Protein AF-A0A401U1S1-F1 (afdb_monomer_lite)

Secondary structure (DSSP, 8-state):
-EE---EE-PPPHHHHHHHHHHHHHHHHHHHHHTT-SS--HHHHHHHHHHHHHHHHHHHTTEE--HHHHTTEEEEEEE-TTSPEEEEEEEE-GGGSPPP------S----------------------------S----PPPHHHHHHHHHHHHHHHHHHHHH-GGGG-

Radius of gyration: 30.9 Å; chains: 1; bounding box: 84×48×68 Å

Sequence (169 aa):
MRRTYPHPVELSAEDQAALEAVQSEFDRLTEQHQTAEELPDDVDARFGELETEIDRLEAKRQAYDPADVARGGAFVVLNHDGAISIERGFIRPEDEKPHAATGHEGDAQAAKEEGEGGVEAAHDGEEEESASDKEGEDQRLSDMLIRDLTAHRTLGLRLNLSEQPEVAI

Organism: Chiloscyllium punctatum (NCBI:txid137246)

Structure (mmCIF, N/CA/C/O backbone):
data_AF-A0A401U1S1-F1
#
_entry.id   AF-A0A401U1S1-F1
#
loop_
_atom_site.group_PDB
_atom_site.id
_atom_site.type_symbol
_atom_site.label_atom_id
_atom_site.label_alt_id
_atom_site.label_comp_id
_atom_site.label_asym_id
_atom_site.label_entity_id
_atom_site.label_seq_id
_atom_site.pdbx_PDB_ins_code
_atom_site.Cartn_x
_atom_site.Cartn_y
_atom_site.Cartn_z
_atom_site.occupancy
_atom_site.B_iso_or_equiv
_atom_site.auth_seq_id
_atom_site.auth_comp_id
_atom_site.auth_asym_id
_atom_site.auth_atom_id
_atom_site.pdbx_PDB_model_num
ATOM 1 N N . MET A 1 1 ? 21.125 -4.341 -12.614 1.00 80.81 1 MET A N 1
ATOM 2 C CA . MET A 1 1 ? 19.650 -4.369 -12.536 1.00 80.81 1 MET A CA 1
ATOM 3 C C . MET A 1 1 ? 19.234 -3.132 -11.766 1.00 80.81 1 MET A C 1
ATOM 5 O O . MET A 1 1 ? 19.714 -2.954 -10.650 1.00 80.81 1 MET A O 1
ATOM 9 N N . ARG A 1 2 ? 18.452 -2.241 -12.376 1.00 89.50 2 ARG A N 1
ATOM 10 C CA . ARG A 1 2 ? 18.000 -0.995 -11.743 1.00 89.50 2 ARG A CA 1
ATOM 11 C C . ARG A 1 2 ? 16.660 -1.232 -11.048 1.00 89.50 2 ARG A C 1
ATOM 13 O O . ARG A 1 2 ? 15.823 -1.963 -11.573 1.00 89.50 2 ARG A O 1
ATOM 20 N N . ARG A 1 3 ? 16.450 -0.587 -9.897 1.00 91.75 3 ARG A N 1
ATOM 21 C CA . ARG A 1 3 ? 15.162 -0.579 -9.193 1.00 91.75 3 ARG A CA 1
ATOM 22 C C . ARG A 1 3 ? 14.408 0.726 -9.454 1.00 91.75 3 ARG A C 1
ATOM 24 O O . ARG A 1 3 ? 14.992 1.806 -9.358 1.00 91.75 3 ARG A O 1
ATOM 31 N N . THR A 1 4 ? 13.129 0.618 -9.783 1.00 92.25 4 THR A N 1
ATOM 32 C CA . THR A 1 4 ? 12.162 1.713 -9.858 1.00 92.25 4 THR A CA 1
ATOM 33 C C . THR A 1 4 ? 11.177 1.592 -8.704 1.00 92.25 4 THR A C 1
ATOM 35 O O . THR A 1 4 ? 10.892 0.497 -8.215 1.00 92.25 4 THR A O 1
ATOM 38 N N . TYR A 1 5 ? 10.685 2.734 -8.242 1.00 91.62 5 TYR A N 1
ATOM 39 C CA . TYR A 1 5 ? 9.745 2.824 -7.133 1.00 91.62 5 TYR A CA 1
ATOM 40 C C . TYR A 1 5 ? 8.442 3.435 -7.640 1.00 91.62 5 TYR A C 1
ATOM 42 O O . TYR A 1 5 ? 8.482 4.231 -8.587 1.00 91.62 5 TYR A O 1
ATOM 50 N N . PRO A 1 6 ? 7.296 3.061 -7.051 1.00 92.94 6 PRO A N 1
ATOM 51 C CA . PRO A 1 6 ? 6.063 3.759 -7.340 1.00 92.94 6 PRO A CA 1
ATOM 52 C C . PRO A 1 6 ? 6.195 5.206 -6.858 1.00 92.94 6 PRO A C 1
ATOM 54 O O . PRO A 1 6 ? 6.953 5.505 -5.931 1.00 92.94 6 PRO A O 1
ATOM 57 N N . HIS A 1 7 ? 5.491 6.101 -7.529 1.00 91.81 7 HIS A N 1
ATOM 58 C CA . HIS A 1 7 ? 5.422 7.504 -7.172 1.00 91.81 7 HIS A CA 1
ATOM 59 C C . HIS A 1 7 ? 3.987 7.870 -6.788 1.00 91.81 7 HIS A C 1
ATOM 61 O O . HIS A 1 7 ? 3.042 7.230 -7.266 1.00 91.81 7 HIS A O 1
ATOM 67 N N . PRO A 1 8 ? 3.818 8.908 -5.951 1.00 93.31 8 PRO A N 1
ATOM 68 C CA . PRO A 1 8 ? 2.505 9.437 -5.636 1.00 93.31 8 PRO A CA 1
ATOM 69 C C . PRO A 1 8 ? 1.789 9.903 -6.908 1.00 93.31 8 PRO A C 1
ATOM 71 O O . PRO A 1 8 ? 2.349 10.676 -7.688 1.00 93.31 8 PRO A O 1
ATOM 74 N N . VAL A 1 9 ? 0.554 9.451 -7.094 1.00 94.19 9 VAL A N 1
ATOM 75 C CA . VAL A 1 9 ? -0.356 9.891 -8.152 1.00 94.19 9 VAL A CA 1
ATOM 76 C C . VAL A 1 9 ? -1.688 10.314 -7.553 1.00 94.19 9 VAL A C 1
ATOM 78 O O . VAL A 1 9 ? -2.118 9.806 -6.515 1.00 94.19 9 VAL A O 1
ATOM 81 N N . GLU A 1 10 ? -2.342 11.265 -8.211 1.00 91.75 10 GLU A N 1
ATOM 82 C CA . GLU A 1 10 ? -3.683 11.687 -7.826 1.00 91.75 10 GLU A CA 1
ATOM 83 C C . GLU A 1 10 ? -4.693 10.581 -8.139 1.00 91.75 10 GLU A C 1
ATOM 85 O O . GLU A 1 10 ? -4.621 9.921 -9.181 1.00 91.75 10 GLU A O 1
ATOM 90 N N . LEU A 1 11 ? -5.642 10.379 -7.225 1.00 91.06 11 LEU A N 1
ATOM 91 C CA . LEU A 1 11 ? -6.766 9.484 -7.470 1.00 91.06 11 LEU A CA 1
ATOM 92 C C . LEU A 1 11 ? -7.674 10.069 -8.547 1.00 91.06 11 LEU A C 1
ATOM 94 O O . LEU A 1 11 ? -7.815 11.285 -8.687 1.00 91.06 11 LEU A O 1
ATOM 98 N N . SER A 1 12 ? -8.341 9.182 -9.282 1.00 92.94 12 SER A N 1
ATOM 99 C CA . SER A 1 12 ? -9.442 9.603 -10.138 1.00 92.94 12 SER A CA 1
ATOM 100 C C . SER A 1 12 ? -10.557 10.221 -9.284 1.00 92.94 12 SER A C 1
ATOM 102 O O . SER A 1 12 ? -10.719 9.877 -8.114 1.00 92.94 12 SER A O 1
ATOM 104 N N . ALA A 1 13 ? -11.358 11.120 -9.863 1.00 93.50 13 ALA A N 1
ATOM 105 C CA . ALA A 1 13 ? -12.476 11.731 -9.139 1.00 93.50 13 ALA A CA 1
ATOM 106 C C . ALA A 1 13 ? -13.481 10.685 -8.617 1.00 93.50 13 ALA A C 1
ATOM 108 O O . ALA A 1 13 ? -14.077 10.875 -7.561 1.00 93.50 13 ALA A O 1
ATOM 109 N N . GLU A 1 14 ? -13.645 9.577 -9.345 1.00 93.12 14 GLU A N 1
ATOM 110 C CA . GLU A 1 14 ? -14.484 8.451 -8.934 1.00 93.12 1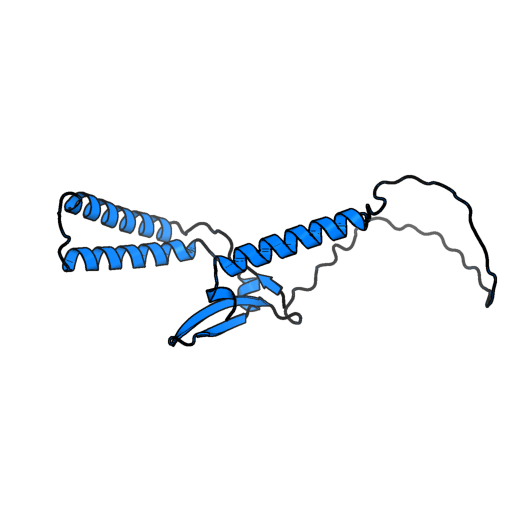4 GLU A CA 1
ATOM 111 C C . GLU A 1 14 ? -13.886 7.714 -7.729 1.00 93.12 14 GLU A C 1
ATOM 113 O O . GLU A 1 14 ? -14.579 7.519 -6.734 1.00 93.12 14 GLU A O 1
ATOM 118 N N . ASP A 1 15 ? -12.594 7.371 -7.777 1.00 93.00 15 ASP A N 1
ATOM 119 C CA . ASP A 1 15 ? -11.911 6.693 -6.668 1.00 93.00 15 ASP A CA 1
ATOM 120 C C . ASP A 1 15 ? -11.824 7.578 -5.419 1.00 93.00 15 ASP A C 1
ATOM 122 O O . ASP A 1 15 ? -11.950 7.084 -4.302 1.00 93.00 15 ASP A O 1
ATOM 126 N N . GLN A 1 16 ? -11.632 8.886 -5.597 1.00 94.25 16 GLN A N 1
ATOM 127 C CA . GLN A 1 16 ? -11.606 9.849 -4.501 1.00 94.25 16 GLN A CA 1
ATOM 128 C C . GLN A 1 16 ? -12.983 9.960 -3.829 1.00 94.25 16 GLN A C 1
ATOM 130 O O . GLN A 1 16 ? -13.066 9.904 -2.606 1.00 94.25 16 GLN A O 1
ATOM 135 N N . ALA A 1 17 ? -14.067 10.042 -4.609 1.00 95.69 17 ALA A N 1
ATOM 136 C CA . ALA A 1 17 ? -15.426 10.053 -4.065 1.00 95.69 17 ALA A CA 1
ATOM 137 C C . ALA A 1 17 ? -15.784 8.727 -3.370 1.00 95.69 17 ALA A C 1
ATOM 139 O O . ALA A 1 17 ? -16.460 8.731 -2.342 1.00 95.69 17 ALA A O 1
ATOM 140 N N . ALA A 1 18 ? -15.318 7.596 -3.908 1.00 94.62 18 ALA A N 1
ATOM 141 C CA . ALA A 1 18 ? -15.475 6.294 -3.268 1.00 94.62 18 ALA A CA 1
ATOM 142 C C . ALA A 1 18 ? -14.726 6.235 -1.929 1.00 94.62 18 ALA A C 1
ATOM 144 O O . ALA A 1 18 ? -15.303 5.806 -0.934 1.00 94.62 18 ALA A O 1
ATOM 145 N N . LEU A 1 19 ? -13.481 6.721 -1.883 1.00 95.06 19 LEU A N 1
ATOM 146 C CA . LEU A 1 19 ? -12.675 6.757 -0.662 1.00 95.06 19 LEU A CA 1
ATOM 147 C C . LEU A 1 19 ? -13.350 7.606 0.419 1.00 95.06 19 LEU A C 1
ATOM 149 O O . LEU A 1 19 ? -13.498 7.150 1.547 1.00 95.06 19 LEU A O 1
ATOM 153 N N . GLU A 1 20 ? -13.818 8.802 0.062 1.00 96.56 20 GLU A N 1
ATOM 154 C CA . GLU A 1 20 ? -14.537 9.690 0.983 1.00 96.56 20 GLU A CA 1
ATOM 155 C C . GLU A 1 20 ? -15.833 9.055 1.509 1.00 96.56 20 GLU A C 1
ATOM 157 O O . GLU A 1 20 ? -16.157 9.192 2.688 1.00 96.56 20 GLU A O 1
ATOM 162 N N . ALA A 1 21 ? -16.566 8.324 0.664 1.00 96.69 21 ALA A N 1
ATOM 163 C CA . ALA A 1 21 ? -17.776 7.624 1.082 1.00 96.69 21 ALA A CA 1
ATOM 164 C C . ALA A 1 21 ? -17.479 6.506 2.096 1.00 96.69 21 ALA A C 1
ATOM 166 O O . ALA A 1 21 ? -18.169 6.409 3.112 1.00 96.69 21 ALA A O 1
ATOM 167 N N . VAL A 1 22 ? -16.447 5.693 1.844 1.00 96.56 22 VAL A N 1
ATOM 168 C CA . VAL A 1 22 ? -16.039 4.601 2.744 1.00 96.56 22 VAL A CA 1
ATOM 169 C C . VAL A 1 22 ? -15.484 5.160 4.058 1.00 96.56 22 VAL A C 1
ATOM 171 O O . VAL A 1 22 ? -15.864 4.688 5.127 1.00 96.56 22 VAL A O 1
ATOM 174 N N . GLN A 1 23 ? -14.667 6.216 4.001 1.00 96.31 23 GLN A N 1
ATOM 175 C CA . GLN A 1 23 ? -14.166 6.914 5.191 1.00 96.31 23 GLN A CA 1
ATOM 176 C C . GLN A 1 23 ? -15.309 7.497 6.026 1.00 96.31 23 GLN A C 1
ATOM 178 O O . GLN A 1 23 ? -15.344 7.308 7.237 1.00 96.31 23 GLN A O 1
ATOM 183 N N . SER A 1 24 ? -16.304 8.121 5.392 1.00 96.81 24 SER A N 1
ATOM 184 C CA . SER A 1 24 ? -17.466 8.640 6.114 1.00 96.81 24 SER A CA 1
ATOM 185 C C . SER A 1 24 ? -18.290 7.536 6.789 1.00 96.81 24 SER A C 1
ATOM 187 O O . SER A 1 24 ? -18.860 7.779 7.855 1.00 96.81 24 SER A O 1
ATOM 189 N N . GLU A 1 25 ? -18.391 6.344 6.191 1.00 95.31 25 GLU A N 1
ATOM 190 C CA . GLU A 1 25 ? -19.045 5.196 6.833 1.00 95.31 25 GLU A CA 1
ATOM 191 C C . GLU A 1 25 ? -18.235 4.701 8.037 1.00 95.31 25 GLU A C 1
ATOM 193 O O . GLU A 1 25 ? -18.818 4.485 9.103 1.00 95.31 25 GLU A O 1
ATOM 198 N N . PHE A 1 26 ? -16.912 4.591 7.887 1.00 95.00 26 PHE A N 1
ATOM 199 C CA . PHE A 1 26 ? -15.986 4.211 8.954 1.00 95.00 26 PHE A CA 1
ATOM 200 C C . PHE A 1 26 ? -16.060 5.183 10.139 1.00 95.00 26 PHE A C 1
ATOM 202 O O . PHE A 1 26 ? -16.231 4.757 11.283 1.00 95.00 26 PHE A O 1
ATOM 209 N N . ASP A 1 27 ? -16.025 6.489 9.876 1.00 96.12 27 ASP A N 1
ATOM 210 C CA . ASP A 1 27 ? -16.131 7.531 10.901 1.00 96.12 27 ASP A CA 1
ATOM 211 C C . ASP A 1 27 ? -17.479 7.455 11.626 1.00 96.12 27 ASP A C 1
ATOM 213 O O . ASP A 1 27 ? -17.541 7.474 12.857 1.00 96.12 27 ASP A O 1
ATOM 217 N N . ARG A 1 28 ? -18.578 7.280 10.880 1.00 95.19 28 ARG A N 1
ATOM 218 C CA . ARG A 1 28 ? -19.915 7.134 11.469 1.00 95.19 28 ARG A CA 1
ATOM 219 C C . ARG A 1 28 ? -20.004 5.904 12.370 1.00 95.19 28 ARG A C 1
ATOM 221 O O . ARG A 1 28 ? -20.633 5.964 13.426 1.00 95.19 28 ARG A O 1
ATOM 228 N N . LEU A 1 29 ? -19.432 4.782 11.939 1.00 93.31 29 LEU A N 1
ATOM 229 C CA . LEU A 1 29 ? -19.414 3.553 12.728 1.00 93.31 29 LEU A CA 1
ATOM 230 C C . LEU A 1 29 ? -18.554 3.736 13.986 1.00 93.31 29 LEU A C 1
ATOM 232 O O . LEU A 1 29 ? -18.957 3.329 15.075 1.00 93.31 29 LEU A O 1
ATOM 236 N N . THR A 1 30 ? -17.430 4.443 13.860 1.00 93.75 30 THR A N 1
ATOM 237 C CA . THR A 1 30 ? -16.550 4.799 14.981 1.00 93.75 30 THR A CA 1
ATOM 238 C C . THR A 1 30 ? -17.298 5.627 16.020 1.00 93.75 30 THR A C 1
ATOM 240 O O . THR A 1 30 ? -17.307 5.273 17.196 1.00 93.75 30 THR A O 1
ATOM 243 N N . GLU A 1 31 ? -18.009 6.678 15.609 1.00 94.06 31 GLU A N 1
ATOM 244 C CA . GLU A 1 31 ? -18.791 7.521 16.523 1.00 94.06 31 GLU A CA 1
ATOM 245 C C . GLU A 1 31 ? -19.886 6.746 17.270 1.00 94.06 31 GLU A C 1
ATOM 247 O O . GLU A 1 31 ? -20.154 7.023 18.444 1.00 94.06 31 GLU A O 1
ATOM 252 N N . GLN A 1 32 ? -20.517 5.770 16.608 1.00 91.50 32 GLN A N 1
ATOM 253 C CA . GLN A 1 32 ? -21.564 4.931 17.201 1.00 91.50 32 GLN A CA 1
ATOM 254 C C . GLN A 1 32 ? -21.022 3.983 18.273 1.00 91.50 32 GLN A C 1
ATOM 256 O O . GLN A 1 32 ? -21.730 3.687 19.238 1.00 91.50 32 GLN A O 1
ATOM 261 N N . HIS A 1 33 ? -19.773 3.538 18.126 1.00 90.62 33 HIS A N 1
ATOM 262 C CA . HIS A 1 33 ? -19.159 2.534 18.993 1.00 90.62 33 HIS A CA 1
ATOM 263 C C . HIS A 1 33 ? -18.038 3.079 19.889 1.00 90.62 33 HIS A C 1
ATOM 265 O O . HIS A 1 33 ? -17.497 2.333 20.698 1.00 90.62 33 HIS A O 1
ATOM 271 N N . GLN A 1 34 ? -17.755 4.385 19.855 1.00 89.50 34 GLN A N 1
ATOM 272 C CA . GLN A 1 34 ? -16.687 5.017 20.646 1.00 89.50 34 GLN A CA 1
ATOM 273 C C . GLN A 1 34 ? -16.827 4.843 22.170 1.00 89.50 34 GLN A C 1
ATOM 275 O O . GLN A 1 34 ? -15.840 4.917 22.895 1.00 89.50 34 GLN A O 1
ATOM 280 N N . THR A 1 35 ? -18.053 4.668 22.676 1.00 88.88 35 THR A N 1
ATOM 281 C CA . THR A 1 35 ? -18.328 4.473 24.112 1.00 88.88 35 THR A CA 1
ATOM 282 C C . THR A 1 35 ? -18.546 3.011 24.486 1.00 88.88 35 THR A C 1
ATOM 284 O O . THR A 1 35 ? -18.827 2.726 25.649 1.00 88.88 35 THR A O 1
ATOM 287 N N . ALA A 1 36 ? -18.508 2.097 23.517 1.00 85.69 36 ALA A N 1
ATOM 288 C CA . ALA A 1 36 ? -18.648 0.678 23.796 1.00 85.69 36 ALA A CA 1
ATOM 289 C C . ALA A 1 36 ? -17.364 0.171 24.470 1.00 85.69 36 ALA A C 1
ATOM 291 O O . ALA A 1 36 ? -16.265 0.466 24.012 1.00 85.69 36 ALA A O 1
ATOM 292 N N . GLU A 1 37 ? -17.500 -0.579 25.567 1.00 83.94 37 GLU A N 1
ATOM 293 C CA . GLU A 1 37 ? -16.348 -1.217 26.228 1.00 83.94 37 GLU A CA 1
ATOM 294 C C . GLU A 1 37 ? -15.757 -2.351 25.374 1.00 83.94 37 GLU A C 1
ATOM 296 O O . GLU A 1 37 ? -14.565 -2.633 25.463 1.00 83.94 37 GLU A O 1
ATOM 301 N N . GLU A 1 38 ? -16.583 -2.971 24.529 1.00 87.00 38 GLU A N 1
ATOM 302 C CA . GLU A 1 38 ? -16.216 -4.042 23.606 1.00 87.00 38 GLU A CA 1
ATOM 303 C C . GLU A 1 38 ? -17.058 -3.913 22.329 1.00 87.00 38 GLU A C 1
ATOM 305 O O . GLU A 1 38 ? -18.251 -3.585 22.393 1.00 87.00 38 GLU A O 1
ATOM 310 N N . LEU A 1 39 ? -16.437 -4.135 21.167 1.00 87.31 39 LEU A N 1
ATOM 311 C CA . LEU A 1 39 ? -17.146 -4.140 19.892 1.00 87.31 39 LEU A CA 1
ATOM 312 C C . LEU A 1 39 ? -17.806 -5.504 19.661 1.00 87.31 39 LEU A C 1
ATOM 314 O O . LEU A 1 39 ? -17.151 -6.529 19.827 1.00 87.31 39 LEU A O 1
ATOM 318 N N . PRO A 1 40 ? -19.081 -5.537 19.243 1.00 91.94 40 PRO A N 1
ATOM 319 C CA . PRO A 1 40 ? -19.687 -6.757 18.725 1.00 91.94 40 PRO A CA 1
ATOM 320 C C . PRO A 1 40 ? -18.906 -7.309 17.518 1.00 91.94 40 PRO A C 1
ATOM 322 O O . PRO A 1 40 ? -18.476 -6.530 16.666 1.00 91.94 40 PRO A O 1
ATOM 325 N N . ASP A 1 41 ? -18.781 -8.637 17.409 1.00 91.31 41 ASP A N 1
ATOM 326 C CA . ASP A 1 41 ? -18.035 -9.312 16.327 1.00 91.31 41 ASP A CA 1
ATOM 327 C C . ASP A 1 41 ? -18.480 -8.878 14.916 1.00 91.31 41 ASP A C 1
ATOM 329 O O . ASP A 1 41 ? -17.675 -8.800 13.989 1.00 91.31 41 ASP A O 1
ATOM 333 N N . ASP A 1 42 ? -19.772 -8.593 14.729 1.00 91.06 42 ASP A N 1
ATOM 334 C CA . ASP A 1 42 ? -20.318 -8.123 13.456 1.00 91.06 42 ASP A CA 1
ATOM 335 C C . ASP A 1 42 ? -19.860 -6.704 13.110 1.00 91.06 42 ASP A C 1
ATOM 337 O O . ASP A 1 42 ? -19.654 -6.391 11.939 1.00 91.06 42 ASP A O 1
ATOM 341 N N . VAL A 1 43 ? -19.669 -5.853 14.116 1.00 92.62 43 VAL A N 1
ATOM 342 C CA . VAL A 1 43 ? -19.178 -4.485 13.938 1.00 92.62 43 VAL A CA 1
ATOM 343 C C . VAL A 1 43 ? -17.675 -4.495 13.668 1.00 92.62 43 VAL A C 1
ATOM 345 O O . VAL A 1 43 ? -17.228 -3.801 12.758 1.00 92.62 43 VAL A O 1
ATOM 348 N N . ASP A 1 44 ? -16.913 -5.315 14.394 1.00 93.62 44 ASP A N 1
ATOM 349 C CA . ASP A 1 44 ? -15.473 -5.505 14.168 1.00 93.62 44 ASP A CA 1
ATOM 350 C C . ASP A 1 44 ? -15.185 -6.013 12.744 1.00 93.62 44 ASP A C 1
ATOM 352 O O . ASP A 1 44 ? -14.388 -5.429 12.009 1.00 93.62 44 ASP A O 1
ATOM 356 N N . ALA A 1 45 ? -15.941 -7.017 12.283 1.00 95.00 45 ALA A N 1
ATOM 357 C CA . ALA A 1 45 ? -15.839 -7.507 10.910 1.00 95.00 45 ALA A CA 1
ATOM 358 C C . ALA A 1 45 ? -16.130 -6.408 9.872 1.00 95.00 45 ALA A C 1
ATOM 360 O O . ALA A 1 45 ? -15.445 -6.318 8.851 1.00 95.00 45 ALA A O 1
ATOM 361 N N . ARG A 1 46 ? -17.122 -5.544 10.131 1.00 95.12 46 ARG A N 1
ATOM 362 C CA . ARG A 1 46 ? -17.448 -4.418 9.242 1.00 95.12 46 ARG A CA 1
ATOM 363 C C . ARG A 1 46 ? -16.354 -3.358 9.226 1.00 95.12 46 ARG A C 1
ATOM 365 O O . ARG A 1 46 ? -16.084 -2.820 8.156 1.00 95.12 46 ARG A O 1
ATOM 372 N N . PHE A 1 47 ? -15.699 -3.086 10.352 1.00 95.56 47 PHE A N 1
ATOM 373 C CA . PHE A 1 47 ? -14.515 -2.227 10.373 1.00 95.56 47 PHE A CA 1
ATOM 374 C C . PHE A 1 47 ? -13.403 -2.793 9.492 1.00 95.56 47 PHE A C 1
ATOM 376 O O . PHE A 1 47 ? -12.924 -2.081 8.614 1.00 95.56 47 PHE A O 1
ATOM 383 N N . GLY A 1 48 ? -13.088 -4.083 9.625 1.00 95.62 48 GLY A N 1
ATOM 384 C CA . GLY A 1 48 ? -12.073 -4.726 8.786 1.00 95.62 48 GLY A CA 1
ATOM 385 C C . GLY A 1 48 ? -12.403 -4.696 7.286 1.00 95.62 48 GLY A C 1
ATOM 386 O O . GLY A 1 48 ? -11.513 -4.499 6.455 1.00 95.62 48 GLY A O 1
ATOM 387 N N . GLU A 1 49 ? -13.680 -4.844 6.911 1.00 96.81 49 GLU A N 1
ATOM 388 C CA . GLU A 1 49 ? -14.131 -4.681 5.518 1.00 96.81 49 GLU A CA 1
ATOM 389 C C . GLU A 1 49 ? -13.887 -3.255 4.997 1.00 96.81 49 GLU A C 1
ATOM 391 O O . GLU A 1 49 ? -13.378 -3.084 3.886 1.00 96.81 49 GLU A O 1
ATOM 396 N N . LEU A 1 50 ? -14.238 -2.238 5.792 1.00 96.00 50 LEU A N 1
ATOM 397 C CA . LEU A 1 50 ? -14.062 -0.831 5.428 1.00 96.00 50 LEU A CA 1
ATOM 398 C C . LEU A 1 50 ? -12.579 -0.456 5.334 1.00 96.00 50 LEU A C 1
ATOM 400 O O . LEU A 1 50 ? -12.185 0.178 4.359 1.00 96.00 50 LEU A O 1
ATOM 404 N N . GLU A 1 51 ? -11.751 -0.893 6.284 1.00 96.62 51 GLU A N 1
ATOM 405 C CA . GLU A 1 51 ? -10.295 -0.695 6.259 1.00 96.62 51 GLU A CA 1
ATOM 406 C C . GLU A 1 51 ? -9.669 -1.328 5.018 1.00 96.62 51 GLU A C 1
ATOM 408 O O . GLU A 1 51 ? -8.908 -0.677 4.306 1.00 96.62 51 GLU A O 1
ATOM 413 N N . THR A 1 52 ? -10.059 -2.562 4.688 1.00 96.25 52 THR A N 1
ATOM 414 C CA . THR A 1 52 ? -9.559 -3.253 3.491 1.00 96.25 52 THR A CA 1
ATOM 415 C C . THR A 1 52 ? -9.895 -2.485 2.210 1.00 96.25 52 THR A C 1
ATOM 417 O O . THR A 1 52 ? -9.075 -2.409 1.290 1.00 96.25 52 THR A O 1
ATOM 420 N N . GLU A 1 53 ? -11.100 -1.918 2.115 1.00 95.88 53 GLU A N 1
ATOM 421 C CA . GLU A 1 53 ? -11.496 -1.136 0.942 1.00 95.88 53 GLU A CA 1
ATOM 422 C C . GLU A 1 53 ? -10.808 0.241 0.909 1.00 95.88 53 GLU A C 1
ATOM 424 O O . GLU A 1 53 ? -10.392 0.678 -0.168 1.00 95.88 53 GLU A O 1
ATOM 429 N N . ILE A 1 54 ? -10.605 0.891 2.063 1.00 96.00 54 ILE A N 1
ATOM 430 C CA . ILE A 1 54 ? -9.792 2.115 2.182 1.00 96.00 54 ILE A CA 1
ATOM 431 C C . ILE A 1 54 ? -8.371 1.838 1.692 1.00 96.00 54 ILE A C 1
ATOM 433 O O . ILE A 1 54 ? -7.913 2.509 0.769 1.00 96.00 54 ILE A O 1
ATOM 437 N N . ASP A 1 55 ? -7.712 0.805 2.214 1.00 95.50 55 ASP A N 1
ATOM 438 C CA . ASP A 1 55 ? -6.353 0.416 1.830 1.00 95.50 55 ASP A CA 1
ATOM 439 C C . ASP A 1 55 ? -6.252 0.123 0.332 1.00 95.50 55 ASP A C 1
ATOM 441 O O . ASP A 1 55 ? -5.300 0.525 -0.343 1.00 95.50 55 ASP A O 1
ATOM 445 N N . ARG A 1 56 ? -7.260 -0.551 -0.232 1.00 94.56 56 ARG A N 1
ATOM 446 C CA . ARG A 1 56 ? -7.330 -0.830 -1.668 1.00 94.56 56 ARG A CA 1
ATOM 447 C C . ARG A 1 56 ? -7.389 0.451 -2.499 1.00 94.56 56 ARG A C 1
ATOM 449 O O . ARG A 1 56 ? -6.771 0.511 -3.568 1.00 94.56 56 ARG A O 1
ATOM 456 N N . LEU A 1 57 ? -8.160 1.443 -2.062 1.00 93.81 57 LEU A N 1
ATOM 457 C CA . LEU A 1 57 ? -8.277 2.731 -2.742 1.00 93.81 57 LEU A CA 1
ATOM 458 C C . LEU A 1 57 ? -7.015 3.576 -2.545 1.00 93.81 57 LEU A C 1
ATOM 460 O O . LEU A 1 57 ? -6.507 4.139 -3.514 1.00 93.81 57 LEU A O 1
ATOM 464 N N . GLU A 1 58 ? -6.444 3.604 -1.343 1.00 93.69 58 GLU A N 1
ATOM 465 C CA . GLU A 1 58 ? -5.196 4.312 -1.060 1.00 93.69 58 GLU A CA 1
ATOM 466 C C . GLU A 1 58 ? -3.999 3.713 -1.801 1.00 93.69 58 GLU A C 1
ATOM 468 O O . GLU A 1 58 ? -3.151 4.457 -2.293 1.00 93.69 58 GLU A O 1
ATOM 473 N N . ALA A 1 59 ? -3.959 2.394 -2.003 1.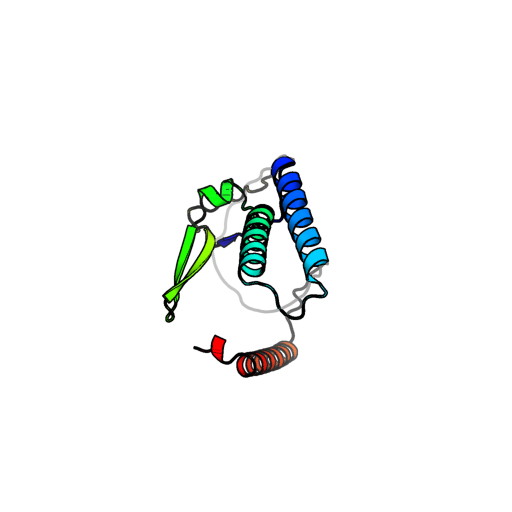00 91.94 59 ALA A N 1
ATOM 474 C CA . ALA A 1 59 ? -2.925 1.742 -2.803 1.00 91.94 59 ALA A CA 1
ATOM 475 C C . ALA A 1 59 ? -2.865 2.279 -4.246 1.00 91.94 59 ALA A C 1
ATOM 477 O O . ALA A 1 59 ? -1.792 2.295 -4.851 1.00 91.94 59 ALA A O 1
ATOM 478 N N . LYS A 1 60 ? -3.982 2.782 -4.796 1.00 92.00 60 LYS A N 1
ATOM 479 C CA . LYS A 1 60 ? -4.013 3.411 -6.129 1.00 92.00 60 LYS A CA 1
ATOM 480 C C . LYS A 1 60 ? -3.305 4.770 -6.172 1.00 92.00 60 LYS A C 1
ATOM 482 O O . LYS A 1 60 ? -2.958 5.215 -7.261 1.00 92.00 60 LYS A O 1
ATOM 487 N N . ARG A 1 61 ? -3.043 5.410 -5.022 1.00 92.88 61 ARG A N 1
ATOM 488 C CA . ARG A 1 61 ? -2.234 6.645 -4.930 1.00 92.88 61 ARG A CA 1
ATOM 489 C C . ARG A 1 61 ? -0.755 6.408 -5.201 1.00 92.88 61 ARG A C 1
ATOM 491 O O . ARG A 1 61 ? -0.003 7.369 -5.285 1.00 92.88 61 ARG A O 1
ATOM 498 N N . GLN A 1 62 ? -0.316 5.158 -5.310 1.00 93.06 62 GLN A N 1
ATOM 499 C CA . GLN A 1 62 ? 1.059 4.802 -5.630 1.00 93.06 62 GLN A CA 1
ATOM 500 C C . GLN A 1 62 ? 1.073 4.052 -6.960 1.00 93.06 62 GLN A C 1
ATOM 502 O O . GLN A 1 62 ? 0.596 2.922 -7.052 1.00 93.06 62 GLN A O 1
ATOM 507 N N . ALA A 1 63 ? 1.638 4.663 -8.001 1.00 92.12 63 ALA A N 1
ATOM 508 C CA . ALA A 1 63 ? 1.692 4.058 -9.329 1.00 92.12 63 ALA A CA 1
ATOM 509 C C . ALA A 1 63 ? 3.112 4.029 -9.891 1.00 92.12 63 ALA A C 1
ATOM 511 O O . ALA A 1 63 ? 3.959 4.861 -9.579 1.00 92.12 63 ALA A O 1
ATOM 512 N N . TYR A 1 64 ? 3.377 3.042 -10.741 1.00 91.12 64 TYR A N 1
ATOM 513 C CA . TYR A 1 64 ? 4.595 2.979 -11.543 1.00 91.12 64 TYR A CA 1
ATOM 514 C C . TYR A 1 64 ? 4.364 3.665 -12.891 1.00 91.12 64 TYR A C 1
ATOM 516 O O . TYR A 1 64 ? 3.246 3.659 -13.408 1.00 91.12 64 TYR A O 1
ATOM 524 N N . ASP A 1 65 ? 5.427 4.206 -13.495 1.00 89.44 65 ASP A N 1
ATOM 525 C CA . ASP A 1 65 ? 5.360 4.701 -14.873 1.00 89.44 65 ASP A CA 1
ATOM 526 C C . ASP A 1 65 ? 4.941 3.534 -15.794 1.00 89.44 65 ASP A C 1
ATOM 528 O O . ASP A 1 65 ? 5.564 2.467 -15.734 1.00 89.44 65 ASP A O 1
ATOM 532 N N . PRO A 1 66 ? 3.915 3.690 -16.653 1.00 89.38 66 PRO A N 1
ATOM 533 C CA . PRO A 1 66 ? 3.473 2.637 -17.568 1.00 89.38 66 PRO A CA 1
ATOM 534 C C . PRO A 1 66 ? 4.601 2.052 -18.428 1.00 89.38 66 PRO A C 1
ATOM 536 O O . PRO A 1 66 ? 4.623 0.854 -18.714 1.00 89.38 66 PRO A O 1
ATOM 539 N N . ALA A 1 67 ? 5.574 2.879 -18.817 1.00 88.69 67 ALA A N 1
ATOM 540 C CA . ALA A 1 67 ? 6.743 2.435 -19.553 1.00 88.69 67 ALA A CA 1
ATOM 541 C C . ALA A 1 67 ? 7.649 1.546 -18.692 1.00 88.69 67 ALA A C 1
ATOM 543 O O . ALA A 1 67 ? 8.285 0.644 -19.233 1.00 88.69 67 ALA A O 1
ATOM 544 N N . ASP A 1 68 ? 7.747 1.798 -17.390 1.00 89.12 68 ASP A N 1
ATOM 545 C CA . ASP A 1 68 ? 8.528 0.974 -16.466 1.00 89.12 68 ASP A CA 1
ATOM 546 C C . ASP A 1 68 ? 7.789 -0.318 -16.116 1.00 89.12 68 ASP A C 1
ATOM 548 O O . ASP A 1 68 ? 8.431 -1.357 -16.019 1.00 89.12 68 ASP A O 1
ATOM 552 N N . VAL A 1 69 ? 6.455 -0.301 -16.033 1.00 89.44 69 VAL A N 1
ATOM 553 C CA . VAL A 1 69 ? 5.637 -1.519 -15.877 1.00 89.44 69 VAL A CA 1
ATOM 554 C C . VAL A 1 69 ? 5.817 -2.464 -17.066 1.00 89.44 69 VAL A C 1
ATOM 556 O O . VAL A 1 69 ? 5.972 -3.664 -16.870 1.00 89.44 69 VAL A O 1
ATOM 559 N N . ALA A 1 70 ? 5.859 -1.938 -18.294 1.00 89.56 70 ALA A N 1
ATOM 560 C CA . ALA A 1 70 ? 6.005 -2.749 -19.506 1.00 89.56 70 ALA A CA 1
ATOM 561 C C . ALA A 1 70 ? 7.340 -3.518 -19.595 1.00 89.56 70 ALA A C 1
ATOM 563 O O . ALA A 1 70 ? 7.429 -4.504 -20.323 1.00 89.56 70 ALA A O 1
ATOM 564 N N . ARG A 1 71 ? 8.376 -3.057 -18.885 1.00 89.62 71 ARG A N 1
ATOM 565 C CA . ARG A 1 71 ? 9.736 -3.634 -18.889 1.00 89.62 71 ARG A CA 1
ATOM 566 C C . ARG A 1 71 ? 10.155 -4.198 -17.527 1.00 89.62 71 ARG A C 1
ATOM 568 O O . ARG A 1 71 ? 11.213 -4.805 -17.396 1.00 89.62 71 ARG A O 1
ATOM 575 N N . GLY A 1 72 ? 9.366 -3.929 -16.495 1.00 90.25 72 GLY A N 1
ATOM 576 C CA . GLY A 1 72 ? 9.678 -4.238 -15.112 1.00 90.25 72 GLY A CA 1
ATOM 577 C C . GLY A 1 72 ? 9.354 -5.683 -14.769 1.00 90.25 72 GLY A C 1
ATOM 578 O O . GLY A 1 72 ? 8.310 -6.219 -15.130 1.00 90.25 72 GLY A O 1
ATOM 579 N N . GLY A 1 73 ? 10.252 -6.306 -14.020 1.00 92.44 73 GLY A N 1
ATOM 580 C CA . GLY A 1 73 ? 10.037 -7.581 -13.357 1.00 92.44 73 GLY A CA 1
ATOM 581 C C . GLY A 1 73 ? 9.670 -7.418 -11.882 1.00 92.44 73 GLY A C 1
ATOM 582 O O . GLY A 1 73 ? 9.753 -6.333 -11.291 1.00 92.44 73 GLY A O 1
ATOM 583 N N . ALA A 1 74 ? 9.304 -8.548 -11.283 1.00 94.12 74 ALA A N 1
ATOM 584 C CA . ALA A 1 74 ? 9.117 -8.697 -9.850 1.00 94.12 74 ALA A CA 1
ATOM 585 C C . ALA A 1 74 ? 9.839 -9.954 -9.352 1.00 94.12 74 ALA A C 1
ATOM 587 O O . ALA A 1 74 ? 9.899 -10.960 -10.062 1.00 94.12 74 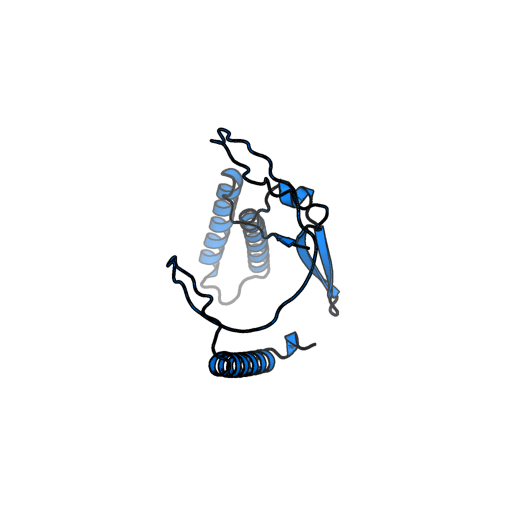ALA A O 1
ATOM 588 N N . PHE A 1 75 ? 10.356 -9.897 -8.129 1.00 92.31 75 PHE A N 1
ATOM 589 C CA . PHE A 1 75 ? 10.806 -11.067 -7.389 1.00 92.31 75 PHE A CA 1
ATOM 590 C C . PHE A 1 75 ? 9.702 -11.500 -6.436 1.00 92.31 75 PHE A C 1
ATOM 592 O O . PHE A 1 75 ? 9.125 -10.681 -5.723 1.00 92.31 75 PHE A O 1
ATOM 599 N N . VAL A 1 76 ? 9.407 -12.795 -6.444 1.00 95.19 76 VAL A N 1
ATOM 600 C CA . VAL A 1 76 ? 8.474 -13.415 -5.507 1.00 95.19 76 VAL A CA 1
ATOM 601 C C . VAL A 1 76 ? 9.297 -14.302 -4.594 1.00 95.19 76 VAL A C 1
ATOM 603 O O . VAL A 1 76 ? 9.940 -15.244 -5.057 1.00 95.19 76 VAL A O 1
ATOM 606 N N . VAL A 1 77 ? 9.302 -13.972 -3.311 1.00 95.62 77 VAL A N 1
ATOM 607 C CA . VAL A 1 77 ? 10.034 -14.696 -2.278 1.00 95.62 77 VAL A CA 1
ATOM 608 C C . VAL A 1 77 ? 9.020 -15.437 -1.422 1.00 95.62 77 VAL A C 1
ATOM 610 O O . VAL A 1 77 ? 8.078 -14.836 -0.909 1.00 95.62 77 VAL A O 1
ATOM 613 N N . LEU A 1 78 ? 9.207 -16.750 -1.294 1.00 97.00 78 LEU A N 1
ATOM 614 C CA . LEU A 1 78 ? 8.495 -17.561 -0.316 1.00 97.00 78 LEU A CA 1
ATOM 615 C C . LEU A 1 78 ? 9.357 -17.638 0.941 1.00 97.00 78 LEU A C 1
ATOM 617 O O . LEU A 1 78 ? 10.449 -18.208 0.915 1.00 97.00 78 LEU A O 1
ATOM 621 N N . ASN A 1 79 ? 8.868 -17.043 2.018 1.00 94.56 79 ASN A N 1
ATOM 622 C CA . ASN A 1 79 ? 9.542 -17.026 3.303 1.00 94.56 79 ASN A CA 1
ATOM 623 C C . ASN A 1 79 ? 9.409 -18.382 4.015 1.00 94.56 79 ASN A C 1
ATOM 625 O O . ASN A 1 79 ? 8.583 -19.227 3.667 1.00 94.56 79 ASN A O 1
ATOM 629 N N . HIS A 1 80 ? 10.242 -18.591 5.033 1.00 93.69 80 HIS A N 1
ATOM 630 C CA . HIS A 1 80 ? 10.295 -19.833 5.813 1.00 93.69 80 HIS A CA 1
ATOM 631 C C . HIS A 1 80 ? 9.001 -20.135 6.594 1.00 93.69 80 HIS A C 1
ATOM 633 O O . HIS A 1 80 ? 8.724 -21.292 6.900 1.00 93.69 80 HIS A O 1
ATOM 639 N N . ASP A 1 81 ? 8.210 -19.107 6.893 1.00 93.75 81 ASP A N 1
ATOM 640 C CA . ASP A 1 81 ? 6.889 -19.175 7.524 1.00 93.75 81 ASP A CA 1
ATOM 641 C C . ASP A 1 81 ? 5.748 -19.406 6.513 1.00 93.75 81 ASP A C 1
ATOM 643 O O . ASP A 1 81 ? 4.587 -19.539 6.897 1.00 93.75 81 ASP A O 1
ATOM 647 N N . GLY A 1 82 ? 6.067 -19.478 5.217 1.00 93.38 82 GLY A N 1
ATOM 648 C CA . GLY A 1 82 ? 5.095 -19.590 4.134 1.00 93.38 82 GLY A CA 1
ATOM 649 C C . GLY A 1 82 ? 4.518 -18.252 3.664 1.00 93.38 82 GLY A C 1
ATOM 650 O O . GLY A 1 82 ? 3.685 -18.254 2.755 1.00 93.38 82 GLY A O 1
ATOM 651 N N . ALA A 1 83 ? 4.955 -17.117 4.222 1.00 94.50 83 ALA A N 1
ATOM 652 C CA . ALA A 1 83 ? 4.544 -15.802 3.746 1.00 94.50 83 ALA A CA 1
ATOM 653 C C . ALA A 1 83 ? 5.148 -15.502 2.364 1.00 94.50 83 ALA A C 1
ATOM 655 O O . ALA A 1 83 ? 6.294 -15.846 2.069 1.00 94.50 83 ALA A O 1
ATOM 656 N N . ILE A 1 84 ? 4.371 -14.841 1.506 1.00 96.44 84 ILE A N 1
ATOM 657 C CA . ILE A 1 84 ? 4.805 -14.446 0.163 1.00 96.44 84 ILE A CA 1
ATOM 658 C C . ILE A 1 84 ? 5.160 -12.960 0.186 1.00 96.44 84 ILE A C 1
ATOM 660 O O . ILE A 1 84 ? 4.292 -12.119 0.411 1.00 96.44 84 ILE A O 1
ATOM 664 N N . SER A 1 85 ? 6.418 -12.633 -0.104 1.00 92.56 85 SER A N 1
ATOM 665 C CA . SER A 1 85 ? 6.862 -11.258 -0.346 1.00 92.56 85 SER A CA 1
ATOM 666 C C . SER A 1 85 ? 7.019 -11.018 -1.845 1.00 92.56 85 SER A C 1
ATOM 668 O O . SER A 1 85 ? 7.623 -11.825 -2.552 1.00 92.56 85 SER A O 1
ATOM 670 N N . ILE A 1 86 ? 6.457 -9.918 -2.351 1.00 93.88 86 ILE A N 1
ATOM 671 C CA . ILE A 1 86 ? 6.540 -9.547 -3.768 1.00 93.88 86 ILE A CA 1
ATOM 672 C C . ILE A 1 86 ? 7.256 -8.208 -3.887 1.00 93.88 86 ILE A C 1
ATOM 674 O O . ILE A 1 86 ? 6.676 -7.153 -3.622 1.00 93.88 86 ILE A O 1
ATOM 678 N N . GLU A 1 87 ? 8.492 -8.240 -4.370 1.00 92.38 87 GLU A N 1
ATOM 679 C CA . GLU A 1 87 ? 9.267 -7.039 -4.646 1.00 92.38 87 GLU A CA 1
ATOM 680 C C . GLU A 1 87 ? 9.167 -6.670 -6.129 1.00 92.38 87 GLU A C 1
ATOM 682 O O . GLU A 1 87 ? 9.575 -7.431 -7.004 1.00 92.38 87 GLU A O 1
ATOM 687 N N . ARG A 1 88 ? 8.626 -5.486 -6.432 1.00 93.38 88 ARG A N 1
ATOM 688 C CA . ARG A 1 88 ? 8.374 -5.010 -7.805 1.00 93.38 88 ARG A CA 1
ATOM 689 C C . ARG A 1 88 ? 9.344 -3.898 -8.206 1.00 93.38 88 ARG A C 1
ATOM 691 O O . ARG A 1 88 ? 9.935 -3.240 -7.350 1.00 93.38 88 ARG A O 1
ATOM 698 N N . GLY A 1 89 ? 9.450 -3.661 -9.514 1.00 91.62 89 GLY A N 1
ATOM 699 C CA . GLY A 1 89 ? 10.187 -2.526 -10.077 1.00 91.62 89 GLY A CA 1
ATOM 700 C C . GLY A 1 89 ? 11.619 -2.853 -10.495 1.00 91.62 89 GLY A C 1
ATOM 701 O O . GLY A 1 89 ? 12.468 -1.970 -10.500 1.00 91.62 89 GLY A O 1
ATOM 702 N N . PHE A 1 90 ? 11.930 -4.105 -10.828 1.00 92.81 90 PHE A N 1
ATOM 703 C CA . PHE A 1 90 ? 13.281 -4.477 -11.253 1.00 92.81 90 PHE A CA 1
ATOM 704 C C . PHE A 1 90 ? 13.394 -4.489 -12.772 1.00 92.81 90 PHE A C 1
ATOM 706 O O . PHE A 1 90 ? 12.772 -5.315 -13.432 1.00 92.81 90 PHE A O 1
ATOM 713 N N . ILE A 1 91 ? 14.216 -3.606 -13.331 1.00 92.81 91 ILE A N 1
ATOM 714 C CA . ILE A 1 91 ? 14.460 -3.522 -14.774 1.00 92.81 91 ILE A CA 1
ATOM 715 C C . ILE A 1 91 ? 15.817 -4.160 -15.077 1.00 92.81 91 ILE A C 1
ATOM 717 O O . ILE A 1 91 ? 16.828 -3.869 -14.417 1.00 92.81 91 ILE A O 1
ATOM 721 N N . ARG A 1 92 ? 15.834 -5.072 -16.053 1.00 90.50 92 ARG A N 1
ATOM 722 C CA . ARG A 1 92 ? 17.071 -5.707 -16.508 1.00 90.50 92 ARG A CA 1
ATOM 723 C C . ARG A 1 92 ? 17.916 -4.710 -17.307 1.00 90.50 92 ARG A C 1
ATOM 725 O O . ARG A 1 92 ? 17.336 -3.864 -17.979 1.00 90.50 92 ARG A O 1
ATOM 732 N N . PRO A 1 93 ? 19.256 -4.802 -17.262 1.00 87.31 93 PRO A N 1
ATOM 733 C CA . PRO A 1 93 ? 20.127 -3.897 -18.014 1.00 87.31 93 PRO A CA 1
ATOM 734 C C . PRO A 1 93 ? 19.807 -3.846 -19.515 1.00 87.31 93 PRO A C 1
ATOM 736 O O . PRO A 1 93 ? 19.873 -2.781 -20.117 1.00 87.31 93 PRO A O 1
ATOM 739 N N . GLU A 1 94 ? 19.421 -4.978 -20.111 1.00 86.88 94 GLU A N 1
ATOM 740 C CA . GLU A 1 94 ? 19.019 -5.062 -21.520 1.00 86.88 94 GLU A CA 1
ATOM 741 C C . GLU A 1 94 ? 17.721 -4.304 -21.859 1.00 86.88 94 GLU A C 1
ATOM 743 O O . GLU A 1 94 ? 17.527 -3.922 -23.011 1.00 86.88 94 GLU A O 1
ATOM 748 N N . ASP A 1 95 ? 16.864 -4.048 -20.866 1.00 85.56 95 ASP A N 1
ATOM 749 C CA . ASP A 1 95 ? 15.570 -3.368 -21.010 1.00 85.56 95 ASP A CA 1
ATOM 750 C C . ASP A 1 95 ? 15.621 -1.903 -20.538 1.00 85.56 95 ASP A C 1
ATOM 752 O O . ASP A 1 95 ? 14.595 -1.219 -20.397 1.00 85.56 95 ASP A O 1
ATOM 756 N N . GLU A 1 96 ? 16.818 -1.393 -20.252 1.00 80.44 96 GLU A N 1
ATOM 757 C CA . GLU A 1 96 ? 17.000 0.015 -19.939 1.00 80.44 96 GLU A CA 1
ATOM 758 C C . GLU A 1 96 ? 16.735 0.858 -21.192 1.00 80.44 96 GLU A C 1
ATOM 760 O O . GLU A 1 96 ? 17.217 0.567 -22.288 1.00 80.44 96 GLU A O 1
ATOM 765 N N . LYS A 1 97 ? 15.944 1.932 -21.041 1.00 74.31 97 LYS A N 1
ATOM 766 C CA . LYS A 1 97 ? 15.795 2.922 -22.115 1.00 74.31 97 LYS A CA 1
ATOM 767 C C . LYS A 1 97 ? 17.208 3.418 -22.453 1.00 74.31 97 LYS A C 1
ATOM 769 O O . LYS A 1 97 ? 17.904 3.828 -21.515 1.00 74.31 97 LYS A O 1
ATOM 774 N N . PRO A 1 98 ? 17.627 3.433 -23.735 1.00 65.50 98 PRO A N 1
ATOM 775 C CA . PRO A 1 98 ? 18.847 4.123 -24.119 1.00 65.50 98 PRO A CA 1
ATOM 776 C C . PRO A 1 98 ? 18.762 5.516 -23.513 1.00 65.50 98 PRO A C 1
ATOM 778 O O . PRO A 1 98 ? 17.748 6.196 -23.701 1.00 65.50 98 PRO A O 1
ATOM 781 N N . HIS A 1 99 ? 19.765 5.917 -22.729 1.00 53.56 99 HIS A N 1
ATOM 782 C CA . HIS A 1 99 ? 19.869 7.321 -22.368 1.00 53.56 99 HIS A CA 1
ATOM 783 C C . HIS A 1 99 ? 19.813 8.071 -23.690 1.00 53.56 99 HIS A C 1
ATOM 785 O O . HIS A 1 99 ? 20.655 7.841 -24.561 1.00 53.56 99 HIS A O 1
ATOM 791 N N . ALA A 1 100 ? 18.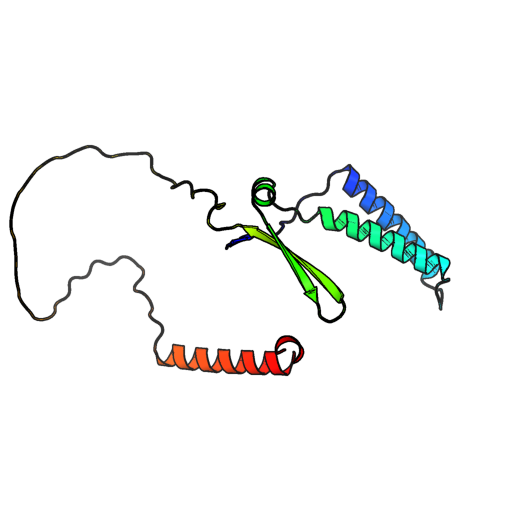783 8.899 -23.879 1.00 47.22 100 ALA A N 1
ATOM 792 C CA . ALA A 1 100 ? 18.856 9.911 -24.904 1.00 47.22 100 ALA A CA 1
ATOM 793 C C . ALA A 1 100 ? 20.100 10.704 -24.521 1.00 47.22 100 ALA A C 1
ATOM 795 O O . ALA A 1 100 ? 20.087 11.446 -23.540 1.00 47.22 100 ALA A O 1
ATOM 796 N N . ALA A 1 101 ? 21.208 10.447 -25.218 1.00 43.88 101 ALA A N 1
ATOM 797 C CA . ALA A 1 101 ? 22.320 11.359 -25.212 1.00 43.88 101 ALA A CA 1
ATOM 798 C C . ALA A 1 101 ? 21.676 12.689 -25.585 1.00 43.88 101 ALA A C 1
ATOM 800 O O . ALA A 1 101 ? 21.157 12.838 -26.691 1.00 43.88 101 ALA A O 1
ATOM 801 N N . THR A 1 102 ? 21.594 13.611 -24.634 1.00 46.44 102 THR A N 1
ATOM 802 C CA . THR A 1 102 ? 21.293 15.008 -24.909 1.00 46.44 102 THR A CA 1
ATOM 803 C C . THR A 1 102 ? 22.456 15.529 -25.745 1.00 46.44 102 THR A C 1
ATOM 805 O O . THR A 1 102 ? 23.403 16.121 -25.236 1.00 46.44 102 THR A O 1
ATOM 808 N N . GLY A 1 103 ? 22.435 15.183 -27.030 1.00 43.00 103 GLY A N 1
ATOM 809 C CA . GLY A 1 103 ? 23.373 15.589 -28.052 1.00 43.00 103 GLY A CA 1
ATOM 810 C C . GLY A 1 103 ? 22.840 16.837 -28.736 1.00 43.00 103 GLY A C 1
ATOM 811 O O . GLY A 1 103 ? 22.036 16.730 -29.648 1.00 43.00 103 GLY A O 1
ATOM 812 N N . HIS A 1 104 ? 23.295 17.982 -28.229 1.00 40.69 104 HIS A N 1
ATOM 813 C CA . HIS A 1 104 ? 23.858 19.106 -28.987 1.00 40.69 104 HIS A CA 1
ATOM 814 C C . HIS A 1 104 ? 23.077 19.701 -30.183 1.00 40.69 104 HIS A C 1
ATOM 816 O O . HIS A 1 104 ? 22.970 19.077 -31.233 1.00 40.69 104 HIS A O 1
ATOM 822 N N . GLU A 1 105 ? 22.739 20.996 -30.094 1.00 35.44 105 GLU A N 1
ATOM 823 C CA . GLU A 1 105 ? 22.635 21.884 -31.265 1.00 35.44 105 GLU A CA 1
ATOM 824 C C . GLU A 1 105 ? 23.432 23.189 -31.056 1.00 35.44 105 GLU A C 1
ATOM 826 O O . GLU A 1 105 ? 23.195 23.918 -30.094 1.00 35.44 105 GLU A O 1
ATOM 831 N N . GLY A 1 106 ? 24.333 23.467 -32.014 1.00 30.17 106 GLY A N 1
ATOM 832 C CA . GLY A 1 106 ? 24.982 24.757 -32.315 1.00 30.17 106 GLY A CA 1
ATOM 833 C C . GLY A 1 106 ? 26.315 24.990 -31.590 1.00 30.17 106 GLY A C 1
ATOM 834 O O . GLY A 1 106 ? 26.348 25.035 -30.373 1.00 30.17 106 GLY A O 1
ATOM 835 N N . ASP A 1 107 ? 27.471 25.187 -32.220 1.00 30.09 107 ASP A N 1
ATOM 836 C CA . ASP A 1 107 ? 27.810 25.561 -33.592 1.00 30.09 107 ASP A CA 1
ATOM 837 C C . ASP A 1 107 ? 29.279 25.152 -33.840 1.00 30.09 107 ASP A C 1
ATOM 839 O O . ASP A 1 107 ? 30.151 25.415 -33.011 1.00 30.09 107 ASP A O 1
ATOM 843 N N . ALA A 1 108 ? 29.558 24.465 -34.948 1.00 32.25 108 ALA A N 1
ATOM 844 C CA . ALA A 1 108 ? 30.904 24.049 -35.332 1.00 32.25 108 ALA A CA 1
ATOM 845 C C . ALA A 1 108 ? 31.194 24.553 -36.745 1.00 32.25 108 ALA A C 1
ATOM 847 O O . ALA A 1 108 ? 30.836 23.914 -37.737 1.00 32.25 108 ALA A O 1
ATOM 848 N N . GLN A 1 109 ? 31.892 25.687 -36.827 1.00 30.52 109 GLN A N 1
ATOM 849 C CA . GLN A 1 109 ? 32.440 26.199 -38.074 1.00 30.52 109 GLN A CA 1
ATOM 850 C C . GLN A 1 109 ? 33.974 26.120 -38.065 1.00 30.52 109 GLN A C 1
ATOM 852 O O . GLN A 1 109 ? 34.669 26.931 -37.469 1.00 30.52 109 GLN A O 1
ATOM 857 N N . ALA A 1 110 ? 34.446 25.063 -38.730 1.00 31.20 110 ALA A N 1
ATOM 858 C CA . ALA A 1 110 ? 35.671 24.902 -39.516 1.00 31.20 110 ALA A CA 1
ATOM 859 C C . ALA A 1 110 ? 36.928 25.746 -39.203 1.00 31.20 110 ALA A C 1
ATOM 861 O O . ALA A 1 110 ? 36.966 26.942 -39.475 1.00 31.20 110 ALA A O 1
ATOM 862 N N . ALA A 1 111 ? 38.041 25.049 -38.946 1.00 30.02 111 ALA A N 1
ATOM 863 C CA . ALA A 1 111 ? 39.296 25.282 -39.668 1.00 30.02 111 ALA A CA 1
ATOM 864 C C . ALA A 1 111 ? 40.157 24.005 -39.676 1.00 30.02 111 ALA A C 1
ATOM 866 O O . ALA A 1 111 ? 40.425 23.409 -38.636 1.00 30.02 111 ALA A O 1
ATOM 867 N N . LYS A 1 112 ? 40.542 23.582 -40.884 1.00 30.16 112 LYS A N 1
ATOM 868 C CA . LYS A 1 112 ? 41.547 22.552 -41.180 1.00 30.16 112 LYS A CA 1
ATOM 869 C C . LYS A 1 112 ? 42.933 23.005 -40.704 1.00 30.16 112 LYS A C 1
ATOM 871 O O . LYS A 1 112 ? 43.221 24.188 -40.828 1.00 30.16 112 LYS A O 1
ATOM 876 N N . GLU A 1 113 ? 43.810 22.066 -40.351 1.00 30.36 113 GLU A N 1
ATOM 877 C CA . GLU A 1 113 ? 45.014 21.751 -41.144 1.00 30.36 113 GLU A CA 1
ATOM 878 C C . GLU A 1 113 ? 45.767 20.536 -40.579 1.00 30.36 113 GLU A C 1
ATOM 880 O O . GLU A 1 113 ? 45.768 20.269 -39.381 1.00 30.36 113 GLU A O 1
ATOM 885 N N . GLU A 1 114 ? 46.324 19.759 -41.506 1.00 30.05 114 GLU A N 1
ATOM 886 C CA . GLU A 1 114 ? 47.039 18.499 -41.309 1.00 30.05 114 GLU A CA 1
ATOM 887 C C . GLU A 1 114 ? 48.495 18.737 -40.882 1.00 30.05 114 GLU A C 1
ATOM 889 O O . GLU A 1 114 ? 49.106 19.733 -41.264 1.00 30.05 114 GLU A O 1
ATOM 894 N N . GLY A 1 115 ? 49.081 17.784 -40.155 1.00 27.19 115 GLY A N 1
ATOM 895 C CA . GLY A 1 115 ? 50.508 17.782 -39.838 1.00 27.19 115 GLY A CA 1
ATOM 896 C C . GLY A 1 115 ? 50.951 16.449 -39.247 1.00 27.19 115 GLY A C 1
ATOM 897 O O . GLY A 1 115 ? 50.676 16.147 -38.091 1.00 27.19 115 GLY A O 1
ATOM 898 N N . GLU A 1 116 ? 51.596 15.644 -40.083 1.00 28.83 116 GLU A N 1
ATOM 899 C CA . GLU A 1 116 ? 52.112 14.303 -39.822 1.00 28.83 116 GLU A CA 1
ATOM 900 C C . GLU A 1 116 ? 53.265 14.257 -38.801 1.00 28.83 116 GLU A C 1
ATOM 902 O O . GLU A 1 116 ? 54.114 15.145 -38.759 1.00 28.83 116 GLU A O 1
ATOM 907 N N . GLY A 1 117 ? 53.393 13.106 -38.129 1.00 27.34 117 GLY A N 1
ATOM 908 C CA . GLY A 1 117 ? 54.698 12.492 -37.875 1.00 27.34 117 GLY A CA 1
ATOM 909 C C . GLY A 1 117 ? 55.105 12.313 -36.412 1.00 27.34 117 GLY A C 1
ATOM 910 O O . GLY A 1 117 ? 55.017 13.229 -35.604 1.00 27.34 117 GLY A O 1
ATOM 911 N N . GLY A 1 118 ? 55.671 11.140 -36.112 1.00 28.14 118 GLY A N 1
ATOM 912 C CA . GLY A 1 118 ? 56.682 11.020 -35.057 1.00 28.14 118 GLY A CA 1
ATOM 913 C C . GLY A 1 118 ? 56.425 9.943 -34.014 1.00 28.14 118 GLY A C 1
ATOM 914 O O . GLY A 1 118 ? 55.608 10.101 -33.122 1.00 28.14 118 GLY A O 1
ATOM 915 N N . VAL A 1 119 ? 57.182 8.863 -34.133 1.00 31.88 119 VAL A N 1
ATOM 916 C CA . VAL A 1 119 ? 57.202 7.657 -33.308 1.00 31.88 119 VAL A CA 1
ATOM 917 C C . VAL A 1 119 ? 58.256 7.802 -32.191 1.00 31.88 119 VAL A C 1
ATOM 919 O O . VAL A 1 119 ? 59.308 8.383 -32.428 1.00 31.88 119 VAL A O 1
ATOM 922 N N . GLU A 1 120 ? 57.968 7.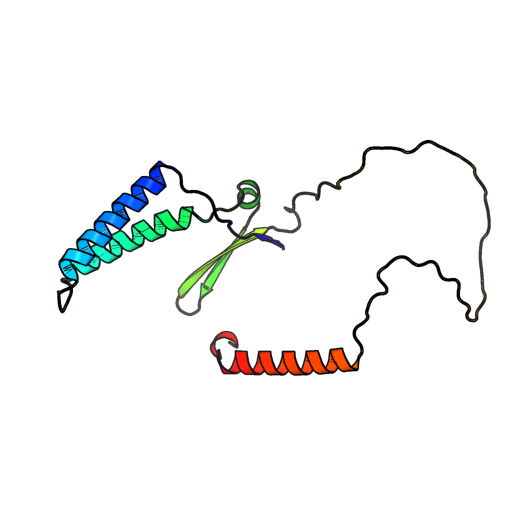198 -31.032 1.00 30.31 120 GLU A N 1
ATOM 923 C CA . GLU A 1 120 ? 58.891 6.647 -30.013 1.00 30.31 120 GLU A CA 1
ATOM 924 C C . GLU A 1 120 ? 59.778 7.532 -29.100 1.00 30.31 120 GLU A C 1
ATOM 926 O O . GLU A 1 120 ? 60.654 8.275 -29.523 1.00 30.31 120 GLU A O 1
ATOM 931 N N . ALA A 1 121 ? 59.637 7.195 -27.806 1.00 30.42 121 ALA A N 1
ATOM 932 C CA . ALA A 1 121 ? 60.678 6.923 -26.805 1.00 30.42 121 ALA A CA 1
ATOM 933 C C . ALA A 1 121 ? 61.261 8.054 -25.924 1.00 30.42 121 ALA A C 1
ATOM 935 O O . ALA A 1 121 ? 62.029 8.897 -26.364 1.00 30.42 121 ALA A O 1
ATOM 936 N N . ALA A 1 122 ? 61.010 7.849 -24.619 1.00 31.77 122 ALA A N 1
ATOM 937 C CA . ALA A 1 122 ? 61.853 8.113 -23.444 1.00 31.77 122 ALA A CA 1
ATOM 938 C C . ALA A 1 122 ? 62.174 9.572 -23.061 1.00 31.77 122 ALA A C 1
ATOM 940 O O . ALA A 1 122 ? 62.888 10.258 -23.775 1.00 31.77 122 ALA A O 1
ATOM 941 N N . HIS A 1 123 ? 61.791 9.984 -21.844 1.00 30.25 123 HIS A N 1
ATOM 942 C CA . HIS A 1 123 ? 62.724 10.159 -20.718 1.00 30.25 123 HIS A CA 1
ATOM 943 C C . HIS A 1 123 ? 61.983 10.585 -19.433 1.00 30.25 123 HIS A C 1
ATOM 945 O O . HIS A 1 123 ? 60.932 11.213 -19.465 1.00 30.25 123 HIS A O 1
ATOM 951 N N . ASP A 1 124 ? 62.587 10.163 -18.333 1.00 34.03 124 ASP A N 1
ATOM 952 C CA . ASP A 1 124 ? 62.338 10.330 -16.904 1.00 34.03 124 ASP A CA 1
ATOM 953 C C . ASP A 1 124 ? 62.423 11.788 -16.389 1.00 34.03 124 ASP A C 1
ATOM 955 O O . ASP A 1 124 ? 63.161 12.587 -16.972 1.00 34.03 124 ASP A O 1
ATOM 959 N N . GLY A 1 125 ? 61.763 12.067 -15.251 1.00 34.25 125 GLY A N 1
ATOM 960 C CA . GLY A 1 125 ? 62.177 13.099 -14.281 1.00 34.25 125 GLY A CA 1
ATOM 961 C C . GLY A 1 125 ? 61.431 14.448 -14.218 1.00 34.25 125 GLY A C 1
ATOM 962 O O . GLY A 1 125 ? 61.697 15.333 -15.018 1.00 34.25 125 GLY A O 1
ATOM 963 N N . GLU A 1 126 ? 60.605 14.584 -13.170 1.00 35.69 126 GLU A N 1
ATOM 964 C CA . GLU A 1 126 ? 60.480 15.722 -12.221 1.00 35.69 126 GLU A CA 1
ATOM 965 C C . GLU A 1 126 ? 59.973 17.128 -12.660 1.00 35.69 126 GLU A C 1
ATOM 967 O O . GLU A 1 126 ? 60.586 17.835 -13.448 1.00 35.69 126 GLU A O 1
ATOM 972 N N . GLU A 1 127 ? 58.842 17.497 -12.028 1.00 42.38 127 GLU A N 1
ATOM 973 C CA . GLU A 1 127 ? 58.405 18.789 -11.438 1.00 42.38 127 GLU A CA 1
ATOM 974 C C . GLU A 1 127 ? 58.612 20.129 -12.187 1.00 42.38 127 GLU A C 1
ATOM 976 O O . GLU A 1 127 ? 59.731 20.584 -12.369 1.00 42.38 127 GLU A O 1
ATOM 981 N N . GLU A 1 128 ? 57.510 20.840 -12.499 1.00 35.38 128 GLU A N 1
ATOM 982 C CA . GLU A 1 128 ? 57.187 22.183 -11.955 1.00 35.38 128 GLU A CA 1
ATOM 983 C C . GLU A 1 128 ? 55.838 22.740 -12.482 1.00 35.38 128 GLU A C 1
ATOM 985 O O . GLU A 1 128 ? 55.353 22.386 -13.558 1.00 35.38 128 GLU A O 1
ATOM 990 N N . GLU A 1 129 ? 55.209 23.585 -11.657 1.00 42.09 129 GLU A N 1
ATOM 991 C CA . GLU A 1 129 ? 53.852 24.145 -11.747 1.00 42.09 129 GLU A CA 1
ATOM 992 C C . GLU A 1 129 ? 53.564 25.048 -12.964 1.00 42.09 129 GLU A C 1
ATOM 994 O O . GLU A 1 129 ? 54.383 25.862 -13.388 1.00 42.09 129 GLU A O 1
ATOM 999 N N . SER A 1 130 ? 52.297 25.063 -13.397 1.00 30.89 130 SER A N 1
ATOM 1000 C CA . SER A 1 130 ? 51.657 26.276 -13.925 1.00 30.89 130 SER A CA 1
ATOM 1001 C C . SER A 1 130 ? 50.144 26.225 -13.696 1.00 30.89 130 SER A C 1
ATOM 1003 O O . SER A 1 130 ? 49.432 25.401 -14.269 1.00 30.89 130 SER A O 1
ATOM 1005 N N . ALA A 1 131 ? 49.668 27.102 -12.814 1.00 42.44 131 ALA A N 1
ATOM 1006 C CA . ALA A 1 131 ? 48.278 27.231 -12.405 1.00 42.44 131 ALA A CA 1
ATOM 1007 C C . ALA A 1 131 ? 47.369 27.785 -13.520 1.00 42.44 131 ALA A C 1
ATOM 1009 O O . ALA A 1 131 ? 47.636 28.843 -14.094 1.00 42.44 131 ALA A O 1
ATOM 1010 N N . SER A 1 132 ? 46.225 27.130 -13.736 1.00 33.22 132 SER A N 1
ATOM 1011 C CA . SER A 1 132 ? 45.021 27.761 -14.282 1.00 33.22 132 SER A CA 1
ATOM 1012 C C . SER A 1 132 ? 43.806 27.281 -13.490 1.00 33.22 132 SER A C 1
ATOM 1014 O O . SER A 1 132 ? 43.383 26.133 -13.582 1.00 33.22 132 SER A O 1
ATOM 1016 N N . ASP A 1 133 ? 43.314 28.191 -12.660 1.00 39.69 133 ASP A N 1
ATOM 1017 C CA . ASP A 1 133 ? 42.196 28.070 -11.734 1.00 39.69 133 ASP A CA 1
ATOM 1018 C C . ASP A 1 133 ? 40.856 27.869 -12.469 1.00 39.69 133 ASP A C 1
ATOM 1020 O O . ASP A 1 133 ? 40.460 28.732 -13.258 1.00 39.69 133 ASP A O 1
ATOM 1024 N N . LYS A 1 134 ? 40.181 26.737 -12.205 1.00 40.31 134 LYS A N 1
ATOM 1025 C CA . LYS A 1 134 ? 38.713 26.571 -12.208 1.00 40.31 134 LYS A CA 1
ATOM 1026 C C . LYS A 1 134 ? 38.311 25.377 -11.327 1.00 40.31 134 LYS A C 1
ATOM 1028 O O . LYS A 1 134 ? 38.300 24.240 -11.782 1.00 40.31 134 LYS A O 1
ATOM 1033 N N . GLU A 1 135 ? 37.988 25.694 -10.075 1.00 46.28 135 GLU A N 1
ATOM 1034 C CA . GLU A 1 135 ? 36.980 25.071 -9.199 1.00 46.28 135 GLU A CA 1
ATOM 1035 C C . GLU A 1 135 ? 36.799 23.544 -9.259 1.00 46.28 135 GLU A C 1
ATOM 1037 O O . GLU A 1 135 ? 36.065 23.005 -10.087 1.00 46.28 135 GLU A O 1
ATOM 1042 N N . GLY A 1 136 ? 37.362 22.871 -8.252 1.00 47.16 136 GLY A N 1
ATOM 1043 C CA . GLY A 1 136 ? 37.016 21.494 -7.903 1.00 47.16 136 GLY A CA 1
ATOM 1044 C C . GLY A 1 136 ? 38.214 20.565 -7.801 1.00 47.16 136 GLY A C 1
ATOM 1045 O O . GLY A 1 136 ? 38.157 19.453 -8.312 1.00 47.16 136 GLY A O 1
ATOM 1046 N N . GLU A 1 137 ? 39.296 21.001 -7.151 1.00 48.59 137 GLU A N 1
ATOM 1047 C CA . GLU A 1 137 ? 40.289 20.063 -6.635 1.00 48.59 137 GLU A CA 1
ATOM 1048 C C . GLU A 1 137 ? 39.548 19.013 -5.806 1.00 48.59 137 GLU A C 1
ATOM 1050 O O . GLU A 1 137 ? 38.896 19.346 -4.812 1.00 48.59 137 GLU A O 1
ATOM 1055 N N . ASP A 1 138 ? 39.596 17.761 -6.263 1.00 57.28 138 ASP A N 1
ATOM 1056 C CA . ASP A 1 138 ? 39.132 16.593 -5.531 1.00 57.28 138 ASP A CA 1
ATOM 1057 C C . ASP A 1 138 ? 39.604 16.717 -4.080 1.00 57.28 138 ASP A C 1
ATOM 1059 O O . ASP A 1 138 ? 40.775 16.465 -3.779 1.00 57.28 138 ASP A O 1
ATOM 1063 N N . GLN A 1 139 ? 38.704 17.098 -3.169 1.00 64.25 139 GLN A N 1
ATOM 1064 C CA . GLN A 1 139 ? 38.951 17.036 -1.734 1.00 64.25 139 GLN A CA 1
ATOM 1065 C C . GLN A 1 139 ? 39.012 15.557 -1.358 1.00 64.25 139 GLN A C 1
ATOM 1067 O O . GLN A 1 139 ? 38.064 14.975 -0.829 1.00 64.25 139 GLN A O 1
ATOM 1072 N N . ARG A 1 140 ? 40.129 14.912 -1.696 1.00 76.06 140 ARG A N 1
ATOM 1073 C CA . ARG A 1 140 ? 40.440 13.563 -1.259 1.00 76.06 140 ARG A CA 1
ATOM 1074 C C . ARG A 1 140 ? 40.428 13.613 0.261 1.00 76.06 140 ARG A C 1
ATOM 1076 O O . ARG A 1 140 ? 41.189 14.360 0.874 1.00 76.06 140 ARG A O 1
ATOM 1083 N N . LEU A 1 141 ? 39.495 12.874 0.855 1.00 83.62 141 LEU A N 1
ATOM 1084 C CA . LEU A 1 141 ? 39.363 12.779 2.304 1.00 83.62 141 LEU A CA 1
ATOM 1085 C C . LEU A 1 141 ? 40.721 12.374 2.884 1.00 83.62 141 LEU A C 1
ATOM 1087 O O . LEU A 1 141 ? 41.381 11.484 2.348 1.00 83.62 141 LEU A O 1
ATOM 1091 N N . SER A 1 142 ? 41.143 13.020 3.970 1.00 89.88 142 SER A N 1
ATOM 1092 C CA . SER A 1 142 ? 42.394 12.639 4.622 1.00 89.88 142 SER A CA 1
ATOM 1093 C C . SER A 1 142 ? 42.289 11.214 5.172 1.00 89.88 142 SER A C 1
ATOM 1095 O O . SER A 1 142 ? 41.236 10.806 5.668 1.00 89.88 142 SER A O 1
ATOM 1097 N N . ASP A 1 143 ? 43.387 10.457 5.147 1.00 87.62 143 ASP A N 1
ATOM 1098 C CA . ASP A 1 143 ? 43.419 9.073 5.649 1.00 87.62 143 ASP A CA 1
ATOM 1099 C C . ASP A 1 143 ? 42.919 8.954 7.097 1.00 87.62 143 ASP A C 1
ATOM 1101 O O . ASP A 1 143 ? 42.285 7.970 7.486 1.00 87.62 143 ASP A O 1
ATOM 1105 N N . MET A 1 144 ? 43.168 9.988 7.904 1.00 91.50 144 MET A N 1
ATOM 1106 C CA . MET A 1 144 ? 42.711 10.050 9.289 1.00 91.50 144 MET A CA 1
ATOM 1107 C C . MET A 1 144 ? 41.187 10.188 9.383 1.00 91.50 144 MET A C 1
ATOM 1109 O O . MET A 1 144 ? 40.565 9.510 10.201 1.00 91.50 144 MET A O 1
ATOM 1113 N N . LEU A 1 145 ? 40.581 10.994 8.508 1.00 89.94 145 LEU A N 1
ATOM 1114 C CA . LEU A 1 145 ? 39.132 11.162 8.422 1.00 89.94 145 LEU A CA 1
ATOM 1115 C C . LEU A 1 145 ? 38.452 9.891 7.896 1.00 89.94 145 LEU A C 1
ATOM 1117 O O . LEU A 1 145 ? 37.416 9.483 8.416 1.00 89.94 145 LEU A O 1
ATOM 1121 N N . ILE A 1 146 ? 39.060 9.217 6.915 1.00 94.19 146 ILE A N 1
ATOM 1122 C CA . ILE A 1 146 ? 38.567 7.932 6.395 1.00 94.19 146 ILE A CA 1
ATOM 1123 C C . ILE A 1 146 ? 38.563 6.875 7.504 1.00 94.19 146 ILE A C 1
ATOM 1125 O O . ILE A 1 146 ? 37.580 6.145 7.670 1.00 94.19 146 ILE A O 1
ATOM 1129 N N . ARG A 1 147 ? 39.640 6.797 8.295 1.00 92.50 147 ARG A N 1
ATOM 1130 C CA . ARG A 1 147 ? 39.742 5.857 9.417 1.00 92.50 147 ARG A CA 1
ATOM 1131 C C . ARG A 1 147 ? 38.688 6.131 10.487 1.00 92.50 147 ARG A C 1
ATOM 1133 O O . ARG A 1 147 ? 38.065 5.184 10.967 1.00 92.50 147 ARG A O 1
ATOM 1140 N N . ASP A 1 148 ? 38.478 7.396 10.837 1.00 94.44 148 ASP A N 1
ATOM 1141 C CA . ASP A 1 148 ? 37.500 7.784 11.853 1.00 94.44 148 ASP A CA 1
ATOM 1142 C C . ASP A 1 148 ? 36.056 7.522 11.396 1.00 94.44 148 ASP A C 1
ATOM 1144 O O . ASP A 1 148 ? 35.263 6.910 12.118 1.00 94.44 148 ASP A O 1
ATOM 1148 N N . LEU A 1 149 ? 35.732 7.862 10.145 1.00 94.88 149 LEU A N 1
ATOM 1149 C CA . LEU A 1 149 ? 34.422 7.583 9.557 1.00 94.88 149 LEU A CA 1
ATOM 1150 C C . LEU A 1 149 ? 34.155 6.074 9.459 1.00 94.88 149 LEU A C 1
ATOM 1152 O O . LEU A 1 149 ? 33.047 5.613 9.735 1.00 94.88 149 LEU A O 1
ATOM 1156 N N . THR A 1 150 ? 35.176 5.284 9.117 1.00 95.50 150 THR A N 1
ATOM 1157 C CA . THR A 1 150 ? 35.074 3.817 9.078 1.00 95.50 150 THR A CA 1
ATOM 1158 C C . THR A 1 150 ? 34.830 3.238 10.472 1.00 95.50 150 THR A C 1
ATOM 1160 O O . THR A 1 150 ? 34.015 2.323 10.622 1.00 95.50 150 THR A O 1
ATOM 1163 N N . ALA A 1 151 ? 35.478 3.784 11.506 1.00 96.00 151 ALA A N 1
ATOM 1164 C CA . ALA A 1 151 ? 35.253 3.375 12.890 1.00 96.00 151 ALA A CA 1
ATOM 1165 C C . ALA A 1 151 ? 33.807 3.654 13.328 1.00 96.00 151 ALA A C 1
ATOM 1167 O O . ALA A 1 151 ? 33.125 2.743 13.804 1.00 96.00 151 ALA A O 1
ATOM 1168 N N . HIS A 1 152 ? 33.307 4.867 13.079 1.00 95.50 152 HIS A N 1
ATOM 1169 C CA . HIS A 1 152 ? 31.930 5.249 13.399 1.00 95.50 152 HIS A CA 1
ATOM 1170 C C . HIS A 1 152 ? 30.901 4.424 12.625 1.00 95.50 152 HIS A C 1
ATOM 1172 O O . HIS A 1 152 ? 29.945 3.928 13.218 1.00 95.50 152 HIS A O 1
ATOM 1178 N N . ARG A 1 153 ? 31.121 4.193 11.325 1.00 94.94 153 ARG A N 1
ATOM 1179 C CA . ARG A 1 153 ? 30.252 3.334 10.509 1.00 94.94 153 ARG A CA 1
ATOM 1180 C C . ARG A 1 153 ? 30.191 1.910 11.060 1.00 94.94 153 ARG A C 1
ATOM 1182 O O . ARG A 1 153 ? 29.110 1.340 11.152 1.00 94.94 153 ARG A O 1
ATOM 1189 N N . THR A 1 154 ? 31.332 1.340 11.447 1.00 95.38 154 THR A N 1
ATOM 1190 C CA . THR A 1 154 ? 31.390 -0.026 11.995 1.00 95.38 154 THR A CA 1
ATOM 1191 C C . THR A 1 154 ? 30.688 -0.119 13.350 1.00 95.38 154 THR A C 1
ATOM 1193 O O . THR A 1 154 ? 29.979 -1.090 13.607 1.00 95.38 154 THR A O 1
ATOM 1196 N N . LEU A 1 155 ? 30.854 0.889 14.212 1.00 94.44 155 LEU A N 1
ATOM 1197 C CA . LEU A 1 155 ? 30.157 0.964 15.497 1.00 94.44 155 LEU A CA 1
ATOM 1198 C C . LEU A 1 155 ? 28.645 1.115 15.315 1.00 94.44 155 LEU A C 1
ATOM 1200 O O . LEU A 1 155 ? 27.892 0.373 15.938 1.00 94.44 155 LEU A O 1
ATOM 1204 N N . GLY A 1 156 ? 28.209 2.012 14.428 1.00 93.81 156 GLY A N 1
ATOM 1205 C CA . GLY A 1 156 ? 26.792 2.220 14.132 1.00 93.81 156 GLY A CA 1
ATOM 1206 C C . GLY A 1 156 ? 26.125 0.964 13.576 1.00 93.81 156 GLY A C 1
ATOM 1207 O O . GLY A 1 156 ? 25.061 0.577 14.047 1.00 93.81 156 GLY A O 1
ATOM 1208 N N . LEU A 1 157 ? 26.786 0.271 12.643 1.00 89.94 157 LEU A N 1
ATOM 1209 C CA . LEU A 1 157 ? 26.282 -0.996 12.108 1.00 89.94 157 LEU A CA 1
ATOM 1210 C C . LEU A 1 157 ? 26.210 -2.089 13.180 1.00 89.94 157 LEU A C 1
ATOM 1212 O O . LEU A 1 157 ? 25.228 -2.819 13.226 1.00 89.94 157 LEU A O 1
ATOM 1216 N N . ARG A 1 158 ? 27.210 -2.192 14.067 1.00 89.44 158 ARG A N 1
ATOM 1217 C CA . ARG A 1 158 ? 27.186 -3.150 15.187 1.00 89.44 158 ARG A CA 1
ATOM 1218 C C . ARG A 1 158 ? 26.053 -2.878 16.171 1.00 89.44 158 ARG A C 1
ATOM 1220 O O . ARG A 1 158 ? 25.437 -3.832 16.630 1.00 89.44 158 ARG A O 1
ATOM 1227 N N . LEU A 1 159 ? 25.800 -1.610 16.494 1.00 92.06 159 LEU A N 1
ATOM 1228 C CA . LEU A 1 159 ? 24.696 -1.223 17.370 1.00 92.06 159 LEU A CA 1
ATOM 1229 C C . LEU A 1 159 ? 23.355 -1.587 16.728 1.00 92.06 159 LEU A C 1
ATOM 1231 O O . LEU A 1 159 ? 22.556 -2.288 17.336 1.00 92.06 159 LEU A O 1
ATOM 1235 N N . ASN A 1 160 ? 23.162 -1.202 15.469 1.00 89.31 160 ASN A N 1
ATOM 1236 C CA . ASN A 1 160 ? 21.928 -1.477 14.744 1.00 89.31 160 ASN A CA 1
ATOM 1237 C C . ASN A 1 160 ? 21.657 -2.993 14.612 1.00 89.31 160 ASN A C 1
ATOM 1239 O O . ASN A 1 160 ? 20.570 -3.450 14.942 1.00 89.31 160 ASN A O 1
ATOM 1243 N N . LEU A 1 161 ? 22.678 -3.794 14.274 1.00 87.44 161 LEU A N 1
ATOM 1244 C CA . LEU A 1 161 ? 22.595 -5.265 14.269 1.00 87.44 161 LEU A CA 1
ATOM 1245 C C . LEU A 1 161 ? 22.289 -5.863 15.651 1.00 87.44 161 LEU A C 1
ATOM 1247 O O . LEU A 1 161 ? 21.658 -6.911 15.736 1.00 87.44 161 LEU A O 1
ATOM 1251 N N . SER A 1 162 ? 22.756 -5.237 16.737 1.00 87.12 162 SER A N 1
ATOM 1252 C CA . SER A 1 162 ? 22.445 -5.701 18.095 1.00 87.12 162 SER A CA 1
ATOM 1253 C C . SER A 1 162 ? 21.011 -5.387 18.523 1.00 87.12 162 SER A C 1
ATOM 1255 O O . SER A 1 162 ? 20.448 -6.121 19.329 1.00 87.12 162 SER A O 1
ATOM 1257 N N . GLU A 1 163 ? 20.428 -4.318 17.978 1.00 90.25 163 GLU A N 1
ATOM 1258 C CA . GLU A 1 163 ? 19.039 -3.920 18.219 1.00 90.25 163 GLU A CA 1
ATOM 1259 C C . GLU A 1 163 ? 18.050 -4.707 17.341 1.00 90.25 163 GLU A C 1
ATOM 1261 O O . GLU A 1 163 ? 16.900 -4.865 17.740 1.00 90.25 163 GLU A O 1
ATOM 1266 N N . GLN A 1 164 ? 18.502 -5.227 16.191 1.00 88.06 164 GLN A N 1
ATOM 1267 C CA . GLN A 1 164 ? 17.698 -5.970 15.208 1.00 88.06 164 GLN A CA 1
ATOM 1268 C C . GLN A 1 164 ? 18.330 -7.334 14.849 1.00 88.06 164 GLN A C 1
ATOM 1270 O O . GLN A 1 164 ? 18.826 -7.525 13.730 1.00 88.06 164 GLN A O 1
ATOM 1275 N N . PRO A 1 165 ? 18.367 -8.304 15.786 1.00 79.81 165 PRO A N 1
ATOM 1276 C CA . PRO A 1 165 ? 19.013 -9.604 15.572 1.00 79.81 165 PRO A CA 1
ATOM 1277 C C . PRO A 1 165 ? 18.384 -10.440 14.443 1.00 79.81 165 PRO A C 1
ATOM 1279 O O . PRO A 1 165 ? 19.051 -11.297 13.867 1.00 79.81 165 PRO A O 1
ATOM 1282 N N . GLU A 1 166 ? 17.124 -10.192 14.103 1.00 80.69 166 GLU A N 1
ATOM 1283 C CA . GLU A 1 166 ? 16.388 -10.842 13.017 1.00 80.69 166 GLU A CA 1
ATOM 1284 C C . GLU A 1 166 ? 16.923 -10.519 11.611 1.00 80.69 166 GLU A C 1
ATOM 1286 O O . GLU A 1 166 ? 16.719 -11.311 10.697 1.00 80.69 166 GLU A O 1
ATOM 1291 N N . VAL A 1 167 ? 17.647 -9.406 11.430 1.00 79.00 167 VAL A N 1
ATOM 1292 C CA . VAL A 1 167 ? 18.237 -8.999 10.135 1.00 79.00 167 VAL A CA 1
ATOM 1293 C C . VAL A 1 167 ? 19.549 -9.750 9.837 1.00 79.00 167 VAL A C 1
ATOM 1295 O O . VAL A 1 167 ? 20.059 -9.709 8.719 1.00 79.00 167 VAL A O 1
ATOM 1298 N N . ALA A 1 168 ? 20.118 -10.445 10.829 1.00 65.81 168 A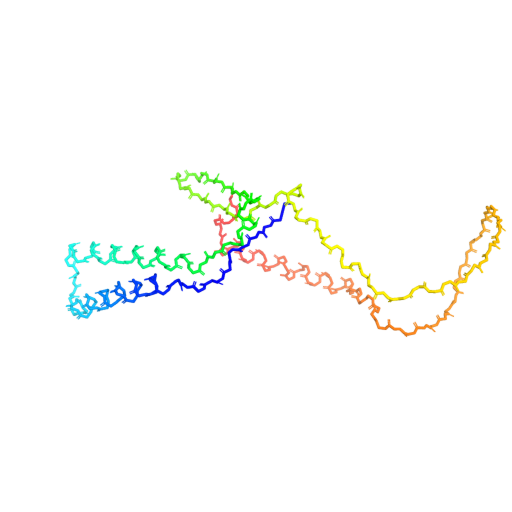LA A N 1
ATOM 1299 C CA . ALA A 1 168 ? 21.408 -11.133 10.728 1.00 65.81 168 ALA A CA 1
ATOM 1300 C C . ALA A 1 168 ? 21.323 -12.627 10.338 1.00 65.81 168 ALA A C 1
ATOM 1302 O O . ALA A 1 168 ? 22.368 -13.284 10.286 1.00 65.81 168 ALA A O 1
ATOM 1303 N N . ILE A 1 169 ? 20.117 -13.164 10.107 1.00 54.59 169 ILE A N 1
ATOM 1304 C CA . ILE A 1 169 ? 19.848 -14.571 9.741 1.00 54.59 169 ILE A CA 1
ATOM 1305 C C . ILE A 1 169 ? 19.610 -14.679 8.234 1.00 54.59 169 ILE A C 1
ATOM 1307 O O . ILE A 1 169 ? 20.187 -15.610 7.627 1.00 54.59 169 ILE A O 1
#

pLDDT: mean 77.99, std 24.11, range [27.19, 97.0]

Foldseek 3Di:
DDFDWWDFDDADPVLVVVLVVLVVVLVVLCVVCVPPPDDDPVSVVSNVVSVVSNVVSVVVRTGDDPLQVVQKDWDWDQDPVRDIDIGIGDGDPVSDDPPPPPDDDDDDDDDDDDDDDDDDDDDDDDDDDDDDDDDDDPPPDDPVRVVVVVVVVVVVVVVVCVVCVVVVD